Protein AF-W2MGQ7-F1 (afdb_monomer_lite)

Sequence (127 aa):
MKGQYVQHALVENESHACMKDAIGAFKENNPTWDAIRAIMTDKNFRESSLLKRTFPLALPLEEVFTEYNRGLRYLYYILDGFDEKEELPDPKHPLLVYFIRNWHSCKEMWAVYERGHLPHLGNPTNN

Foldseek 3Di:
DAADDQDDDDFPDLDPVSVVVVLVVSCVRPVVLLVAAADDDDPPRDCVVVVCVSRVNHDYVVVVVVVVVVVLQVVCCVQVVDDDDDPDDDDDGPVNNCCCVPPVVCVVVVVVVVVVSHDDPPDPDDD

Structure (mmCIF, N/CA/C/O backbone):
data_AF-W2MGQ7-F1
#
_entry.id   AF-W2MGQ7-F1
#
loop_
_atom_site.group_PDB
_atom_site.id
_atom_site.type_symbol
_atom_site.label_atom_id
_atom_site.label_alt_id
_atom_site.label_comp_id
_atom_site.label_asym_id
_atom_site.label_entity_id
_atom_site.label_seq_id
_atom_site.pdbx_PDB_ins_code
_atom_site.Cartn_x
_atom_site.Cartn_y
_atom_site.Cartn_z
_atom_site.occupancy
_atom_site.B_iso_or_equiv
_atom_site.auth_seq_id
_atom_site.auth_comp_id
_atom_site.auth_asym_id
_atom_site.auth_atom_id
_atom_site.pdbx_PDB_model_num
ATOM 1 N N . MET A 1 1 ? -15.704 -9.996 -6.420 1.00 36.19 1 MET A N 1
ATOM 2 C CA . MET A 1 1 ? -16.252 -9.826 -5.055 1.00 36.19 1 MET A CA 1
ATOM 3 C C . MET A 1 1 ? -16.923 -8.463 -4.994 1.00 36.19 1 MET A C 1
ATOM 5 O O . MET A 1 1 ? -16.383 -7.542 -5.586 1.00 36.19 1 MET A O 1
ATOM 9 N N . LYS A 1 2 ? -18.100 -8.326 -4.371 1.00 41.16 2 LYS A N 1
ATOM 10 C CA . LYS A 1 2 ? -18.693 -7.002 -4.112 1.00 41.16 2 LYS A CA 1
ATOM 11 C C . LYS A 1 2 ? -18.057 -6.444 -2.836 1.00 41.16 2 LYS A C 1
ATOM 13 O O . LYS A 1 2 ? -18.059 -7.151 -1.833 1.00 41.16 2 LYS A O 1
ATOM 18 N N . GLY A 1 3 ? -17.507 -5.231 -2.880 1.00 50.69 3 GLY A N 1
ATOM 19 C CA . GLY A 1 3 ? -17.019 -4.542 -1.683 1.00 50.69 3 GLY A CA 1
ATOM 20 C C . GLY A 1 3 ? -18.162 -4.317 -0.690 1.00 50.69 3 GLY A C 1
ATOM 21 O O . GLY A 1 3 ? -19.262 -3.933 -1.089 1.00 50.69 3 GLY A O 1
ATOM 22 N N . GLN A 1 4 ? -17.923 -4.594 0.591 1.00 52.50 4 GLN A N 1
ATOM 23 C CA . GLN A 1 4 ? -18.889 -4.365 1.663 1.00 52.50 4 GLN A CA 1
ATOM 24 C C . GLN A 1 4 ? -18.520 -3.076 2.397 1.00 52.50 4 GLN A C 1
ATOM 26 O O . GLN A 1 4 ? -17.366 -2.881 2.772 1.00 52.50 4 GLN A O 1
ATOM 31 N N . TYR A 1 5 ? -19.498 -2.189 2.577 1.00 58.69 5 TYR A N 1
ATOM 32 C CA . TYR A 1 5 ? -19.325 -0.983 3.380 1.00 58.69 5 TYR A CA 1
ATOM 33 C C . TYR A 1 5 ? -19.413 -1.368 4.858 1.00 58.69 5 TYR A C 1
ATOM 35 O O . TYR A 1 5 ? -20.431 -1.915 5.279 1.00 58.69 5 TYR A O 1
ATOM 43 N N . VAL A 1 6 ? -18.346 -1.127 5.622 1.00 61.53 6 VAL A N 1
ATOM 44 C CA . VAL A 1 6 ? -18.205 -1.672 6.980 1.00 61.53 6 VAL A CA 1
ATOM 45 C C . VAL A 1 6 ? -18.640 -0.662 8.045 1.00 61.53 6 VAL A C 1
ATOM 47 O O . VAL A 1 6 ? -19.455 -1.001 8.896 1.00 61.53 6 VAL A O 1
ATOM 50 N N . GLN A 1 7 ? -18.176 0.594 7.989 1.00 67.44 7 GLN A N 1
ATOM 51 C CA . GLN A 1 7 ? -18.525 1.599 9.002 1.00 67.44 7 GLN A CA 1
ATOM 52 C C . GLN A 1 7 ? -18.155 3.023 8.564 1.00 67.44 7 GLN A C 1
ATOM 54 O O . GLN A 1 7 ? -17.131 3.221 7.917 1.00 67.44 7 GLN A O 1
ATOM 59 N N . HIS A 1 8 ? -18.960 4.010 8.968 1.00 69.19 8 HIS A N 1
ATOM 60 C CA . HIS A 1 8 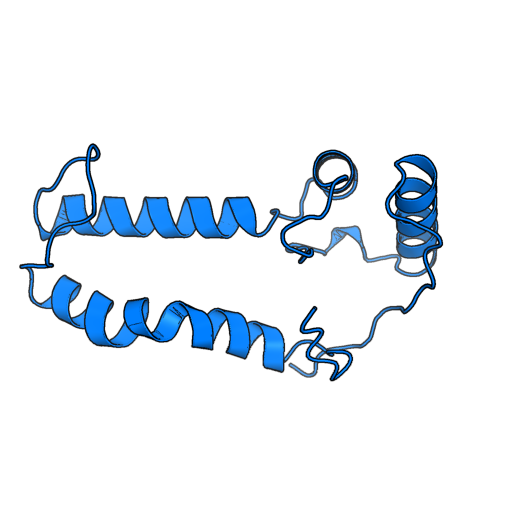? -18.588 5.428 8.969 1.00 69.19 8 HIS A CA 1
ATOM 61 C C . HIS A 1 8 ? -18.533 5.926 10.414 1.00 69.19 8 HIS A C 1
ATOM 63 O O . HIS A 1 8 ? -19.397 5.568 11.216 1.00 69.19 8 HIS A O 1
ATOM 69 N N . ALA A 1 9 ? -17.567 6.783 10.729 1.00 69.50 9 ALA A N 1
ATOM 70 C CA . ALA A 1 9 ? -17.513 7.495 11.998 1.00 69.50 9 ALA A CA 1
ATOM 71 C C . ALA A 1 9 ? -17.083 8.943 11.755 1.00 69.50 9 ALA A C 1
ATOM 73 O O . ALA A 1 9 ? -16.187 9.202 10.951 1.00 69.50 9 ALA A O 1
ATOM 74 N N . LEU A 1 10 ? -17.728 9.879 12.450 1.00 75.94 10 LEU A N 1
ATOM 75 C CA . LEU A 1 10 ? -17.221 11.240 12.565 1.00 75.94 10 LEU A CA 1
ATOM 76 C C . LEU A 1 10 ? -16.125 11.229 13.627 1.00 75.94 10 LEU A C 1
ATOM 78 O O . LEU A 1 10 ? -16.359 10.793 14.753 1.00 75.94 10 LEU A O 1
ATOM 82 N N . VAL A 1 11 ? -14.936 11.686 13.252 1.00 79.75 11 VAL A N 1
ATOM 83 C CA . VAL A 1 11 ? -13.783 11.811 14.144 1.00 79.75 11 VAL A CA 1
ATOM 84 C C . VAL A 1 11 ? -13.507 13.299 14.305 1.00 79.75 11 VAL A C 1
ATOM 86 O O . VAL A 1 11 ? -13.433 14.022 13.315 1.00 79.75 11 VAL A O 1
ATOM 89 N N . GLU A 1 12 ? -13.410 13.768 15.547 1.00 78.88 12 GLU A N 1
ATOM 90 C CA . GLU A 1 12 ? -13.259 15.195 15.851 1.00 78.88 12 GLU A CA 1
ATOM 91 C C . GLU A 1 12 ? -11.926 15.753 15.331 1.00 78.88 12 GLU A C 1
ATOM 93 O O . GLU A 1 12 ? -11.870 16.861 14.802 1.00 78.88 12 GLU A O 1
ATOM 98 N N . ASN A 1 13 ? -10.844 14.987 15.484 1.00 82.50 13 ASN A N 1
ATOM 99 C CA . ASN A 1 13 ? -9.506 15.327 15.008 1.00 82.50 13 ASN A CA 1
ATOM 100 C C . ASN A 1 13 ? -8.598 14.084 14.986 1.00 82.50 13 ASN A C 1
ATOM 102 O O . ASN A 1 13 ? -8.942 13.032 15.514 1.00 82.50 13 ASN A O 1
ATOM 106 N N . GLU A 1 14 ? -7.395 14.216 14.429 1.00 80.94 14 GLU A N 1
ATOM 107 C CA . GLU A 1 14 ? -6.398 13.135 14.390 1.00 80.94 14 GLU A CA 1
ATOM 108 C C . GLU A 1 14 ? -5.539 13.034 15.667 1.00 80.94 14 GLU A C 1
ATOM 110 O O . GLU A 1 14 ? -4.429 12.505 15.626 1.00 80.94 14 GLU A O 1
ATOM 115 N N . SER A 1 15 ? -5.985 13.571 16.810 1.00 87.88 15 SER A N 1
ATOM 116 C CA . SER A 1 15 ? -5.221 13.407 18.052 1.00 87.88 15 SER A CA 1
ATOM 117 C C . SER A 1 15 ? -5.132 11.934 18.452 1.00 87.88 15 SER A C 1
ATOM 119 O O . SER A 1 15 ? -6.041 11.142 18.193 1.00 87.88 15 SER A O 1
ATOM 121 N N . HIS A 1 16 ? -4.060 11.578 19.161 1.00 88.31 16 HIS A N 1
ATOM 122 C CA . HIS A 1 16 ? -3.838 10.216 19.643 1.00 88.31 16 HIS A CA 1
ATOM 123 C C . HIS A 1 16 ? -5.042 9.626 20.390 1.00 88.31 16 HIS A C 1
ATOM 125 O O . HIS A 1 16 ? -5.401 8.469 20.177 1.00 88.31 16 HIS A O 1
ATOM 131 N N . ALA A 1 17 ? -5.668 10.417 21.269 1.00 88.75 17 ALA A N 1
ATOM 132 C CA . ALA A 1 17 ? -6.835 9.989 22.034 1.00 88.75 17 ALA A CA 1
ATOM 133 C C . ALA A 1 17 ? -8.031 9.721 21.111 1.00 88.75 17 ALA A C 1
ATOM 135 O O . ALA A 1 17 ? -8.593 8.630 21.144 1.00 88.75 17 ALA A O 1
ATOM 136 N N . CYS A 1 18 ? -8.336 10.664 20.214 1.00 87.25 18 CYS A N 1
ATOM 137 C CA . CYS A 1 18 ? -9.463 10.547 19.294 1.00 87.25 18 CYS A CA 1
ATOM 138 C C . CYS A 1 18 ? -9.304 9.349 18.342 1.00 87.25 18 CYS A C 1
ATOM 140 O O . CYS A 1 18 ? -10.233 8.563 18.166 1.00 87.25 18 CYS A O 1
ATOM 142 N N . MET A 1 19 ? -8.100 9.128 17.800 1.00 89.12 19 MET A N 1
ATOM 143 C CA . MET A 1 19 ? -7.832 7.973 16.939 1.00 89.12 19 MET A CA 1
ATOM 144 C C . MET A 1 19 ? -7.895 6.644 17.694 1.00 89.12 19 MET A C 1
ATOM 146 O O . MET A 1 19 ? -8.345 5.641 17.139 1.00 89.12 19 MET A O 1
ATOM 150 N N . LYS A 1 20 ? -7.469 6.610 18.960 1.00 91.00 20 LYS A N 1
ATOM 151 C CA . LYS A 1 20 ? -7.568 5.409 19.795 1.00 91.00 20 LYS A CA 1
ATOM 152 C C . LYS A 1 20 ? -9.027 5.042 20.062 1.00 91.00 20 LYS A C 1
ATOM 154 O O . LYS A 1 20 ? -9.373 3.868 19.934 1.00 91.00 20 LYS A O 1
ATOM 159 N N . ASP A 1 21 ? -9.861 6.031 20.365 1.00 90.81 21 ASP A N 1
ATOM 160 C CA . ASP A 1 21 ? -11.293 5.836 20.593 1.00 90.81 21 ASP A CA 1
ATOM 161 C C . ASP A 1 21 ? -12.000 5.407 19.301 1.00 90.81 21 ASP A C 1
ATOM 163 O O . ASP A 1 21 ? -12.768 4.444 19.306 1.00 90.81 21 ASP A O 1
ATOM 167 N N . ALA A 1 22 ? -11.659 6.028 18.166 1.00 88.75 22 ALA A N 1
ATOM 168 C CA . ALA A 1 22 ? -12.180 5.648 16.853 1.00 88.75 22 ALA A CA 1
ATOM 169 C C . ALA A 1 22 ? -11.836 4.192 16.486 1.00 88.75 22 ALA A C 1
ATOM 171 O O . ALA A 1 22 ? -12.700 3.443 16.027 1.00 88.75 22 ALA A O 1
ATOM 172 N N . ILE A 1 23 ? -10.593 3.756 16.727 1.00 88.88 23 ILE A N 1
ATOM 173 C CA . ILE A 1 23 ? -10.173 2.363 16.501 1.00 88.88 23 ILE A CA 1
ATOM 174 C C . ILE A 1 23 ? -10.890 1.409 17.465 1.00 88.88 23 ILE A C 1
ATOM 176 O O . ILE A 1 23 ? -11.271 0.312 17.056 1.00 88.88 23 ILE A O 1
ATOM 180 N N . GLY A 1 24 ? -11.086 1.807 18.726 1.00 90.06 24 GLY A N 1
ATOM 181 C CA . GLY A 1 24 ? -11.850 1.033 19.707 1.00 90.06 24 GLY A CA 1
ATOM 182 C C . GLY A 1 24 ? -13.275 0.775 19.225 1.00 90.06 24 GLY A C 1
ATOM 183 O O . GLY A 1 24 ? -13.667 -0.379 19.051 1.00 90.06 24 GLY A O 1
ATOM 184 N N . ALA A 1 25 ? -13.988 1.846 18.876 1.00 88.25 25 ALA A N 1
ATOM 185 C CA . ALA A 1 25 ? -15.337 1.769 18.332 1.00 88.25 25 ALA A CA 1
ATOM 186 C C . ALA A 1 25 ? -15.397 0.934 17.042 1.00 88.25 25 ALA A C 1
ATOM 188 O O . ALA A 1 25 ? -16.329 0.153 16.849 1.00 88.25 25 ALA A O 1
ATOM 189 N N . PHE A 1 26 ? -14.401 1.047 16.156 1.00 87.81 26 PHE A N 1
ATOM 190 C CA . PHE A 1 26 ? -14.332 0.217 14.953 1.00 87.81 26 PHE A CA 1
ATOM 191 C C . PHE A 1 26 ? -14.250 -1.277 15.287 1.00 87.81 26 PHE A C 1
ATOM 193 O O . PHE A 1 26 ? -14.982 -2.082 14.714 1.00 87.81 26 PHE A O 1
ATOM 200 N N . LYS A 1 27 ? -13.381 -1.669 16.222 1.00 89.38 27 LYS A N 1
ATOM 201 C CA . LYS A 1 27 ? -13.198 -3.079 16.590 1.00 89.38 27 LYS A CA 1
ATOM 202 C C . LYS A 1 27 ? -14.410 -3.668 17.300 1.00 89.38 27 LYS A C 1
ATOM 204 O O . LYS A 1 27 ? -14.741 -4.824 17.056 1.00 89.38 27 LYS A O 1
ATOM 209 N N . GLU A 1 28 ? -15.072 -2.878 18.141 1.00 89.31 28 GLU A N 1
ATOM 210 C CA . GLU A 1 28 ? -16.306 -3.282 18.824 1.00 89.31 28 GLU A CA 1
ATOM 211 C C . GLU A 1 28 ? -17.431 -3.600 17.833 1.00 89.31 28 GLU A C 1
ATOM 213 O O . GLU A 1 28 ? -18.176 -4.557 18.028 1.00 89.31 28 GLU A O 1
ATOM 218 N N . ASN A 1 29 ? -17.522 -2.836 16.741 1.00 84.75 29 ASN A N 1
ATOM 219 C CA . ASN A 1 29 ? -18.569 -3.008 15.735 1.00 84.75 29 ASN A CA 1
ATOM 220 C C . ASN A 1 29 ? -18.209 -4.014 14.631 1.00 84.75 29 ASN A C 1
ATOM 222 O O . ASN A 1 29 ? -19.095 -4.452 13.900 1.00 84.75 29 ASN A O 1
ATOM 226 N N . ASN A 1 30 ? -16.938 -4.413 14.514 1.00 82.38 30 ASN A N 1
ATOM 227 C CA . ASN A 1 30 ? -16.459 -5.297 13.449 1.00 82.38 30 ASN A CA 1
ATOM 228 C C . ASN A 1 30 ? -15.663 -6.473 14.018 1.00 82.38 30 ASN A C 1
ATOM 230 O O . ASN A 1 30 ? -14.436 -6.435 13.989 1.00 82.38 30 ASN A O 1
ATOM 234 N N . PRO A 1 31 ? -16.322 -7.549 14.489 1.00 86.81 31 PRO A N 1
ATOM 235 C CA . PRO A 1 31 ? -15.654 -8.669 15.160 1.00 86.81 31 PRO A CA 1
ATOM 236 C C . PRO A 1 31 ? -14.553 -9.356 14.340 1.00 86.81 31 PRO A C 1
ATOM 238 O O . PRO A 1 31 ? -13.659 -9.959 14.919 1.00 86.81 31 PRO A O 1
ATOM 241 N N . THR A 1 32 ? -14.599 -9.247 13.009 1.00 85.56 32 THR A N 1
ATOM 242 C CA . THR A 1 32 ? -13.603 -9.801 12.075 1.00 85.56 32 THR A CA 1
ATOM 243 C C . THR A 1 32 ? -12.509 -8.793 11.696 1.00 85.56 32 THR A C 1
ATOM 245 O O . THR A 1 32 ? -11.911 -8.896 10.622 1.00 85.56 32 THR A O 1
ATOM 248 N N . TRP A 1 33 ? -12.280 -7.759 12.513 1.00 85.38 33 TRP A N 1
ATOM 249 C CA . TRP A 1 33 ? -11.257 -6.734 12.266 1.00 85.38 33 TRP A CA 1
ATOM 250 C C . TRP A 1 33 ? -9.839 -7.320 12.173 1.00 85.38 33 TRP A C 1
ATOM 252 O O . TRP A 1 33 ? -8.957 -6.727 11.557 1.00 85.38 33 TRP A O 1
ATOM 262 N N . ASP A 1 34 ? -9.607 -8.484 12.773 1.00 85.25 34 ASP A N 1
ATOM 263 C CA . ASP A 1 34 ? -8.350 -9.231 12.752 1.00 85.25 34 ASP A CA 1
ATOM 264 C C . ASP A 1 34 ? -8.024 -9.835 11.374 1.00 85.25 34 ASP A C 1
ATOM 266 O O . ASP A 1 34 ? -6.861 -10.111 11.074 1.00 85.25 34 ASP A O 1
ATOM 270 N N . ALA A 1 35 ? -9.024 -9.977 10.499 1.00 81.31 35 ALA A N 1
ATOM 271 C CA . ALA A 1 35 ? -8.839 -10.394 9.112 1.00 81.31 35 ALA A CA 1
ATOM 272 C C . ALA A 1 35 ? -8.321 -9.266 8.196 1.00 81.31 35 ALA A C 1
ATOM 274 O O . ALA A 1 35 ? -7.969 -9.532 7.043 1.00 81.31 35 ALA A O 1
ATOM 275 N N . ILE A 1 36 ? -8.263 -8.018 8.675 1.00 78.44 36 ILE A N 1
ATOM 276 C CA . ILE A 1 36 ? -7.790 -6.868 7.895 1.00 78.44 36 ILE A CA 1
ATOM 277 C C . ILE A 1 36 ? -6.298 -7.028 7.590 1.00 78.44 36 ILE A C 1
ATOM 279 O O . ILE A 1 36 ? -5.477 -7.219 8.485 1.00 78.44 36 ILE A O 1
ATOM 283 N N . ARG A 1 37 ? -5.947 -6.921 6.303 1.00 73.12 37 ARG A N 1
ATOM 284 C CA . ARG A 1 37 ? -4.563 -7.054 5.809 1.00 73.12 37 ARG A CA 1
ATOM 285 C C . ARG A 1 37 ? -3.958 -5.765 5.271 1.00 73.12 37 ARG A C 1
ATOM 287 O O . ARG A 1 37 ? -2.743 -5.692 5.130 1.00 73.12 37 ARG A O 1
ATOM 294 N N . ALA A 1 38 ? -4.779 -4.756 5.004 1.00 69.69 38 ALA A N 1
ATOM 295 C CA . ALA A 1 38 ? -4.335 -3.471 4.487 1.00 69.69 38 ALA A CA 1
ATOM 296 C C . ALA A 1 38 ? -5.172 -2.346 5.096 1.00 69.69 38 ALA A C 1
ATOM 298 O O . ALA A 1 38 ? -6.386 -2.486 5.249 1.00 69.69 38 ALA A O 1
ATOM 299 N N . ILE A 1 39 ? -4.516 -1.233 5.423 1.00 71.56 39 ILE A N 1
ATOM 300 C CA . ILE A 1 39 ? -5.156 -0.005 5.903 1.00 71.56 39 ILE A CA 1
ATOM 301 C C . ILE A 1 39 ? -4.658 1.147 5.036 1.00 71.56 39 ILE A C 1
ATOM 303 O O . ILE A 1 39 ? -3.452 1.310 4.846 1.00 71.56 39 ILE A O 1
ATOM 307 N N . MET A 1 40 ? -5.594 1.930 4.500 1.00 71.44 40 MET A N 1
ATOM 308 C CA . MET A 1 40 ? -5.293 3.115 3.699 1.00 71.44 40 MET A CA 1
ATOM 309 C C . MET A 1 40 ? -5.510 4.364 4.543 1.00 71.44 40 MET A C 1
ATOM 311 O O . MET A 1 40 ? -6.551 4.500 5.183 1.00 71.44 40 MET A O 1
ATOM 315 N N . THR A 1 41 ? -4.546 5.275 4.518 1.00 73.69 41 THR A N 1
ATOM 316 C CA . THR A 1 41 ? -4.618 6.565 5.207 1.00 73.69 41 THR A CA 1
ATOM 317 C C . THR A 1 41 ? -4.313 7.693 4.234 1.00 73.69 41 THR A C 1
ATOM 319 O O . THR A 1 41 ? -3.755 7.458 3.159 1.00 73.69 41 THR A O 1
ATOM 322 N N . ASP A 1 42 ? -4.661 8.922 4.615 1.00 72.00 42 ASP A N 1
ATOM 323 C CA . ASP A 1 42 ? -4.153 10.103 3.921 1.00 72.00 42 ASP A CA 1
ATOM 324 C C . ASP A 1 42 ? -2.623 10.210 4.066 1.00 72.00 42 ASP A C 1
ATOM 326 O O . ASP A 1 42 ? -2.032 9.671 5.009 1.00 72.00 42 ASP A O 1
ATOM 330 N N . LYS A 1 43 ? -1.987 10.924 3.130 1.00 67.00 43 LYS A N 1
ATOM 331 C CA . LYS A 1 43 ? -0.539 11.166 3.107 1.00 67.00 43 LYS A CA 1
ATOM 332 C C . LYS A 1 43 ? -0.024 11.812 4.396 1.00 67.00 43 LYS A C 1
ATOM 334 O O . LYS A 1 43 ? 1.107 11.549 4.790 1.00 67.00 43 LYS A O 1
ATOM 339 N N . ASN A 1 44 ? -0.825 12.663 5.035 1.00 71.88 44 ASN A N 1
ATOM 340 C CA . ASN A 1 44 ? -0.403 13.436 6.202 1.00 71.88 44 ASN A CA 1
ATOM 341 C C . ASN A 1 44 ? -0.910 12.856 7.532 1.00 71.88 44 ASN A C 1
ATOM 343 O O . ASN A 1 44 ? -0.834 13.538 8.557 1.00 71.88 44 ASN A O 1
ATOM 347 N N . PHE A 1 45 ? -1.404 11.613 7.527 1.00 75.94 45 PHE A N 1
ATOM 348 C CA . PHE A 1 45 ? -1.970 10.971 8.708 1.00 75.94 45 PHE A CA 1
ATOM 349 C C . PHE A 1 45 ? -0.919 10.751 9.805 1.00 75.94 45 PHE A C 1
ATOM 351 O O . PHE A 1 45 ? 0.067 10.030 9.628 1.00 75.94 45 PHE A O 1
ATOM 358 N N . ARG A 1 46 ? -1.139 11.361 10.973 1.00 78.00 46 ARG A N 1
ATOM 359 C CA . ARG A 1 46 ? -0.106 11.470 12.021 1.00 78.00 46 ARG A CA 1
ATOM 360 C C . ARG A 1 46 ? -0.001 10.259 12.949 1.00 78.00 46 ARG A C 1
ATOM 362 O O . ARG A 1 46 ? 1.037 10.049 13.568 1.00 78.00 46 ARG A O 1
ATOM 369 N N . GLU A 1 47 ? -1.043 9.437 13.027 1.00 82.56 47 GLU A N 1
ATOM 370 C CA . GLU A 1 47 ? -1.152 8.328 13.989 1.00 82.56 47 GLU A CA 1
ATOM 371 C C . GLU A 1 47 ? -0.844 6.956 13.358 1.00 82.56 47 GLU A C 1
ATOM 373 O O . GLU A 1 47 ? -1.383 5.917 13.749 1.00 82.56 47 GLU A O 1
ATOM 378 N N . SER A 1 48 ? 0.052 6.911 12.368 1.00 77.81 48 SER A N 1
ATOM 379 C CA . SER A 1 48 ? 0.441 5.662 11.693 1.00 77.81 48 SER A CA 1
ATOM 380 C C . SER A 1 48 ? 1.024 4.623 12.664 1.00 77.81 48 SER A C 1
ATOM 382 O O . SER A 1 48 ? 0.746 3.428 12.551 1.00 77.81 48 SER A O 1
ATOM 384 N N . SER A 1 49 ? 1.773 5.070 13.677 1.00 79.38 49 SER A N 1
ATOM 385 C CA . SER A 1 49 ? 2.323 4.204 14.730 1.00 79.38 49 SER A CA 1
ATOM 386 C C . SER A 1 49 ? 1.232 3.508 15.557 1.00 79.38 49 SER A C 1
ATOM 388 O O . SER A 1 49 ? 1.369 2.334 15.915 1.00 79.38 49 SER A O 1
ATOM 390 N N . LEU A 1 50 ? 0.115 4.197 15.811 1.00 84.00 50 LEU A N 1
ATOM 391 C CA . LEU A 1 50 ? -1.047 3.642 16.494 1.00 84.00 50 LEU A CA 1
ATOM 392 C C . LEU A 1 50 ? -1.718 2.560 15.639 1.00 84.00 50 LEU A C 1
ATOM 394 O O . LEU A 1 50 ? -2.072 1.511 16.180 1.00 84.00 50 LEU A O 1
ATOM 398 N N . LEU A 1 51 ? -1.835 2.762 14.321 1.00 82.62 51 LEU A N 1
ATOM 399 C CA . LEU A 1 51 ? -2.373 1.751 13.401 1.00 82.62 51 LEU A CA 1
ATOM 400 C C . LEU A 1 51 ? -1.509 0.490 13.367 1.00 82.62 51 LEU A C 1
ATOM 402 O O . LEU A 1 51 ? -2.042 -0.600 13.545 1.00 82.62 51 LEU A O 1
ATOM 406 N N . LYS A 1 52 ? -0.180 0.623 13.254 1.00 78.56 52 LYS A N 1
ATOM 407 C CA . LYS A 1 52 ? 0.742 -0.531 13.292 1.00 78.56 52 LYS A CA 1
ATOM 408 C C . LYS A 1 52 ? 0.594 -1.341 14.580 1.00 78.56 52 LYS A C 1
ATOM 410 O O . LYS A 1 52 ? 0.571 -2.567 14.557 1.00 78.56 52 LYS A O 1
ATOM 415 N N . ARG A 1 53 ? 0.455 -0.653 15.718 1.00 84.06 53 ARG A N 1
ATOM 416 C CA . ARG A 1 53 ? 0.265 -1.300 17.024 1.00 84.06 53 ARG A CA 1
ATOM 417 C C . ARG A 1 53 ? -1.093 -1.990 17.145 1.00 84.06 53 ARG A C 1
ATOM 419 O O . ARG A 1 53 ? -1.198 -3.027 17.790 1.00 84.06 53 ARG A O 1
ATOM 426 N N . THR A 1 54 ? -2.144 -1.389 16.594 1.00 86.88 54 THR A N 1
ATOM 427 C CA . THR A 1 54 ? -3.523 -1.870 16.767 1.00 86.88 54 THR A CA 1
ATOM 428 C C . THR A 1 54 ? -3.932 -2.903 15.721 1.00 86.88 54 THR A C 1
ATOM 430 O O . THR A 1 54 ? -4.761 -3.757 16.033 1.00 86.88 54 THR A O 1
ATOM 433 N N . PHE A 1 55 ? -3.324 -2.890 14.538 1.00 83.56 55 PHE A N 1
ATOM 434 C CA . PHE A 1 55 ? -3.542 -3.847 13.456 1.00 83.56 55 PHE A CA 1
ATOM 435 C C . PHE A 1 55 ? -2.209 -4.468 13.018 1.00 83.56 55 PHE A C 1
ATOM 437 O O . PHE A 1 55 ? -1.755 -4.240 11.902 1.00 83.56 55 PHE A O 1
ATOM 444 N N . PRO A 1 56 ? -1.569 -5.282 13.875 1.00 79.50 56 PRO A N 1
ATOM 445 C CA . PRO A 1 56 ? -0.230 -5.816 13.607 1.00 79.50 56 PRO A CA 1
ATOM 446 C C . PRO A 1 56 ? -0.171 -6.754 12.391 1.00 79.50 56 PRO A C 1
ATOM 448 O O . PRO A 1 56 ? 0.903 -7.025 11.868 1.00 79.50 56 PRO A O 1
ATOM 451 N N . LEU A 1 57 ? -1.322 -7.272 11.954 1.00 76.75 57 LEU A N 1
ATOM 452 C CA . LEU A 1 57 ? -1.458 -8.139 10.783 1.00 76.75 57 LEU A CA 1
ATOM 453 C C . LEU A 1 57 ? -1.789 -7.380 9.492 1.00 76.75 57 LEU A C 1
ATOM 455 O O . LEU A 1 57 ? -1.803 -7.998 8.423 1.00 76.75 57 LEU A O 1
ATOM 459 N N . ALA A 1 58 ? -2.081 -6.081 9.596 1.00 70.56 58 ALA A N 1
ATOM 460 C CA . ALA A 1 58 ? -2.345 -5.221 8.461 1.00 70.56 58 ALA A CA 1
ATOM 461 C C . ALA A 1 58 ? -1.062 -4.478 8.095 1.00 70.56 58 ALA A C 1
ATOM 463 O O . ALA A 1 58 ? -0.528 -3.715 8.899 1.00 70.56 58 ALA A O 1
ATOM 464 N N . LEU A 1 59 ? -0.573 -4.690 6.875 1.00 60.50 59 LEU A N 1
ATOM 465 C CA . LEU A 1 59 ? 0.565 -3.934 6.373 1.00 60.50 59 LEU A CA 1
ATOM 466 C C . LEU A 1 59 ? 0.099 -2.496 6.076 1.00 60.50 59 LEU A C 1
ATOM 468 O O . LEU A 1 59 ? -0.874 -2.308 5.333 1.00 60.50 59 LEU A O 1
ATOM 472 N N . PRO A 1 60 ? 0.759 -1.465 6.630 1.00 56.72 60 PRO A N 1
ATOM 473 C CA . PRO A 1 60 ? 0.590 -0.090 6.174 1.00 56.72 60 PRO A CA 1
ATOM 474 C C . PRO A 1 60 ? 0.941 -0.013 4.685 1.00 56.72 60 PRO A C 1
ATOM 476 O O . PRO A 1 60 ? 1.955 -0.568 4.265 1.00 56.72 60 PRO A O 1
ATOM 479 N N . LEU A 1 61 ? 0.151 0.689 3.867 1.00 51.22 61 LEU A N 1
ATOM 480 C CA . LEU A 1 61 ? 0.429 0.782 2.426 1.00 51.22 61 LEU A CA 1
ATOM 481 C C . LEU A 1 61 ? 1.816 1.368 2.099 1.00 51.22 61 LEU A C 1
ATOM 483 O O . LEU A 1 61 ? 2.372 1.029 1.060 1.00 51.22 61 LEU A O 1
ATOM 487 N N . GLU A 1 62 ? 2.419 2.174 2.977 1.00 52.59 62 GLU A N 1
ATOM 488 C CA . GLU A 1 62 ? 3.819 2.612 2.833 1.00 52.59 62 GLU A CA 1
ATOM 489 C C . GLU A 1 62 ? 4.807 1.435 2.795 1.00 52.59 62 GLU A C 1
ATOM 491 O O . GLU A 1 62 ? 5.754 1.441 2.007 1.00 52.59 62 GLU A O 1
ATOM 496 N N . GLU A 1 63 ? 4.569 0.388 3.588 1.00 51.91 63 GLU A N 1
ATOM 497 C CA . GLU A 1 63 ? 5.359 -0.846 3.554 1.00 51.91 63 GLU A CA 1
ATOM 498 C C . GLU A 1 63 ? 5.059 -1.656 2.287 1.00 51.91 63 GLU A C 1
ATOM 500 O O . GLU A 1 63 ? 5.977 -2.207 1.692 1.00 51.91 63 GLU A O 1
ATOM 505 N N . VAL A 1 64 ? 3.818 -1.644 1.785 1.00 58.47 64 VAL A N 1
ATOM 506 C CA . VAL A 1 64 ? 3.469 -2.269 0.492 1.00 58.47 64 VAL A CA 1
ATOM 507 C C . VAL A 1 64 ? 4.186 -1.579 -0.673 1.00 58.47 64 VAL A C 1
ATOM 509 O O . VAL A 1 64 ? 4.738 -2.249 -1.544 1.00 58.47 64 VAL A O 1
ATOM 512 N N . PHE A 1 65 ? 4.239 -0.245 -0.680 1.00 62.84 65 PHE A N 1
ATOM 513 C CA . PHE A 1 65 ? 5.033 0.514 -1.650 1.00 62.84 65 PHE A CA 1
ATOM 514 C C . PHE A 1 65 ? 6.535 0.254 -1.486 1.00 62.84 65 PHE A C 1
ATOM 516 O O . PHE A 1 65 ? 7.253 0.197 -2.483 1.00 62.84 65 PHE A O 1
ATOM 523 N N . THR A 1 66 ? 7.011 0.050 -0.258 1.00 66.81 66 THR A N 1
ATOM 524 C CA . THR A 1 66 ? 8.413 -0.285 0.026 1.00 66.81 66 THR A CA 1
ATOM 525 C C . THR A 1 66 ? 8.770 -1.670 -0.513 1.00 66.81 66 THR A C 1
ATOM 527 O O . THR A 1 66 ? 9.762 -1.803 -1.226 1.00 66.81 66 THR A O 1
ATOM 530 N N . GLU A 1 67 ? 7.931 -2.679 -0.280 1.00 69.06 67 GLU A N 1
ATOM 531 C CA . GLU A 1 67 ? 8.112 -4.032 -0.814 1.00 69.06 67 GLU A CA 1
ATOM 532 C C . GLU A 1 67 ? 7.964 -4.077 -2.341 1.00 69.06 67 GLU A C 1
ATOM 534 O O . GLU A 1 67 ? 8.756 -4.734 -3.017 1.00 69.06 67 GLU A O 1
ATOM 539 N N . TYR A 1 68 ? 7.033 -3.312 -2.921 1.00 78.31 68 TYR A N 1
ATOM 540 C CA . TYR A 1 68 ? 6.945 -3.147 -4.374 1.00 78.31 68 TYR A CA 1
ATOM 541 C C . TYR A 1 68 ? 8.232 -2.550 -4.958 1.00 78.31 68 TYR A C 1
ATOM 543 O O . TYR A 1 68 ? 8.782 -3.082 -5.923 1.00 78.31 68 TYR A O 1
ATOM 551 N N . ASN A 1 69 ? 8.738 -1.465 -4.366 1.00 81.12 69 ASN A N 1
ATOM 552 C CA . ASN A 1 69 ? 9.971 -0.820 -4.815 1.00 81.12 69 ASN A CA 1
ATOM 553 C C . ASN A 1 69 ? 11.185 -1.743 -4.652 1.00 81.12 69 ASN A C 1
ATOM 555 O O . ASN A 1 69 ? 12.064 -1.760 -5.513 1.00 81.12 69 ASN A O 1
ATOM 559 N N . ARG A 1 70 ? 11.217 -2.549 -3.589 1.00 82.12 70 ARG A N 1
ATOM 560 C CA . ARG A 1 70 ? 12.250 -3.560 -3.357 1.00 82.12 70 ARG A CA 1
ATOM 561 C C . ARG A 1 70 ? 12.203 -4.673 -4.404 1.00 82.12 70 ARG A C 1
ATOM 563 O O . ARG A 1 70 ? 13.230 -5.009 -4.985 1.00 82.12 70 ARG A O 1
ATOM 570 N N . GLY A 1 71 ? 11.016 -5.200 -4.704 1.00 84.38 71 GLY A N 1
ATOM 571 C CA . GLY A 1 71 ? 10.821 -6.193 -5.763 1.00 84.38 71 GLY A CA 1
ATOM 572 C C . GLY A 1 71 ? 11.188 -5.654 -7.148 1.00 84.38 71 GLY A C 1
ATOM 573 O O . GLY A 1 71 ? 11.826 -6.351 -7.934 1.00 84.38 71 GLY A O 1
ATOM 574 N N . LEU A 1 72 ? 10.859 -4.389 -7.425 1.00 87.69 72 LEU A N 1
ATOM 575 C CA . LEU A 1 72 ? 11.254 -3.709 -8.657 1.00 87.69 72 LEU A CA 1
ATOM 576 C C . LEU A 1 72 ? 12.779 -3.609 -8.783 1.00 87.69 72 LEU A C 1
ATOM 578 O O . LEU A 1 72 ? 13.325 -3.961 -9.824 1.00 87.69 72 LEU A O 1
ATOM 582 N N . ARG A 1 73 ? 13.475 -3.186 -7.722 1.00 86.62 73 ARG A N 1
ATOM 583 C CA . ARG A 1 73 ? 14.947 -3.121 -7.696 1.00 86.62 73 ARG A CA 1
ATOM 584 C C . ARG A 1 73 ? 15.585 -4.493 -7.886 1.00 86.62 73 ARG A C 1
ATOM 586 O O . ARG A 1 73 ? 16.520 -4.628 -8.667 1.00 86.62 73 ARG A O 1
ATOM 593 N N . TYR A 1 74 ? 15.033 -5.525 -7.255 1.00 85.81 74 TYR A N 1
ATOM 594 C CA . TYR A 1 74 ? 15.499 -6.897 -7.441 1.00 85.81 74 TYR A CA 1
ATOM 595 C C . TYR A 1 74 ? 15.330 -7.387 -8.888 1.00 85.81 74 TYR A C 1
ATOM 597 O O . TYR A 1 74 ? 16.199 -8.076 -9.422 1.00 85.81 74 TYR A O 1
ATOM 605 N N . LEU A 1 75 ? 14.250 -6.984 -9.562 1.00 87.38 75 LEU A N 1
ATOM 606 C CA . LEU A 1 75 ? 14.037 -7.296 -10.974 1.00 87.38 75 LEU A CA 1
ATOM 607 C C . LEU A 1 75 ? 15.071 -6.604 -11.882 1.00 87.38 75 LEU A C 1
ATOM 609 O O . LEU A 1 75 ? 15.580 -7.236 -12.806 1.00 87.38 75 LEU A O 1
ATOM 613 N N . TYR A 1 76 ? 15.423 -5.347 -11.590 1.00 89.88 76 TYR A N 1
ATOM 614 C CA . TYR A 1 76 ? 16.526 -4.632 -12.251 1.00 89.88 76 TYR A CA 1
ATOM 615 C C . TYR A 1 76 ? 17.878 -5.320 -12.024 1.00 89.88 76 TYR A C 1
ATOM 617 O O . TYR A 1 76 ? 18.659 -5.466 -12.962 1.00 89.88 76 TYR A O 1
ATOM 625 N N . TYR A 1 77 ? 18.138 -5.799 -10.808 1.00 87.69 77 TYR A N 1
ATOM 626 C CA . TYR A 1 77 ? 19.352 -6.549 -10.499 1.00 87.69 77 TYR A CA 1
ATOM 627 C C . TYR A 1 77 ? 19.448 -7.848 -11.311 1.00 87.69 77 TYR A C 1
ATOM 629 O O . TYR A 1 77 ? 20.474 -8.109 -11.932 1.00 87.69 77 TYR A O 1
ATOM 637 N N . ILE A 1 78 ? 18.373 -8.643 -11.363 1.00 88.31 78 ILE A N 1
ATOM 638 C CA . ILE A 1 78 ? 18.375 -9.922 -12.090 1.00 88.31 78 ILE A CA 1
ATOM 639 C C . ILE A 1 78 ? 18.502 -9.718 -13.602 1.00 88.31 78 ILE A C 1
ATOM 641 O O . ILE A 1 78 ? 19.227 -10.463 -14.258 1.00 88.31 78 ILE A O 1
ATOM 645 N N . LEU A 1 79 ? 17.748 -8.771 -14.167 1.00 89.31 79 LEU A N 1
ATOM 646 C CA . LEU A 1 79 ? 17.597 -8.661 -15.620 1.00 89.31 79 LEU A CA 1
ATOM 647 C C . LEU A 1 79 ? 18.627 -7.737 -16.271 1.00 89.31 79 LEU A C 1
ATOM 649 O O . LEU A 1 79 ? 19.062 -8.021 -17.384 1.00 89.31 79 LEU A O 1
ATOM 653 N N . ASP A 1 80 ? 19.025 -6.672 -15.576 1.00 85.94 80 ASP A N 1
ATOM 654 C CA . ASP A 1 80 ? 19.932 -5.644 -16.095 1.00 85.94 80 ASP A CA 1
ATOM 655 C C . ASP A 1 80 ? 21.263 -5.568 -15.322 1.00 85.94 80 ASP A C 1
ATOM 657 O O . ASP A 1 80 ? 22.148 -4.804 -15.710 1.00 85.94 80 ASP A O 1
ATOM 661 N N . GLY A 1 81 ? 21.438 -6.360 -14.255 1.00 82.25 81 GLY A N 1
ATOM 662 C CA . GLY A 1 81 ? 22.678 -6.414 -13.472 1.00 82.25 81 GLY A CA 1
ATOM 663 C C . GLY A 1 81 ? 22.936 -5.174 -12.613 1.00 82.25 81 GLY A C 1
ATOM 664 O O . GLY A 1 81 ? 24.084 -4.919 -12.257 1.00 82.25 81 GLY A O 1
ATOM 665 N N . PHE A 1 82 ? 21.903 -4.378 -12.317 1.00 78.88 82 PHE A N 1
ATOM 666 C CA . PHE A 1 82 ? 22.048 -3.092 -11.629 1.00 78.88 82 PHE A CA 1
ATOM 667 C C . PHE A 1 82 ? 21.903 -3.225 -10.107 1.00 78.88 82 PHE A C 1
ATOM 669 O O . PHE A 1 82 ? 20.914 -3.781 -9.627 1.00 78.88 82 PHE A O 1
ATOM 676 N N . ASP A 1 83 ? 22.869 -2.698 -9.349 1.00 69.62 83 ASP A N 1
ATOM 677 C CA . ASP A 1 83 ? 22.851 -2.660 -7.886 1.00 69.62 83 ASP A CA 1
ATOM 678 C C . ASP A 1 83 ? 22.565 -1.249 -7.318 1.00 69.62 83 ASP A C 1
ATOM 680 O O .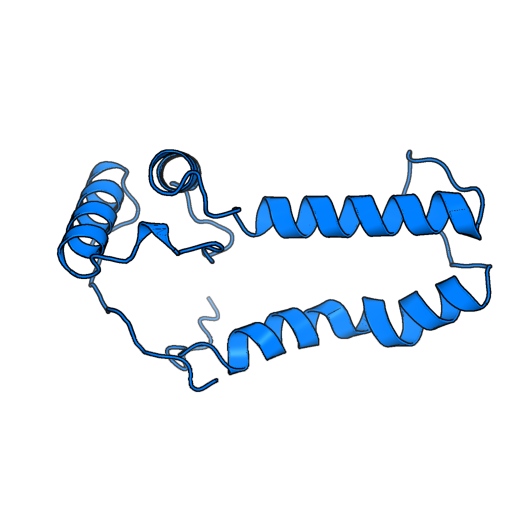 ASP A 1 83 ? 22.456 -0.243 -8.011 1.00 69.62 83 ASP A O 1
ATOM 684 N N . GLU A 1 84 ? 22.265 -1.203 -6.024 1.00 65.38 84 GLU A N 1
ATOM 685 C CA . GLU A 1 84 ? 21.076 -0.524 -5.494 1.00 65.38 84 GLU A CA 1
ATOM 686 C C . GLU A 1 84 ? 21.194 0.983 -5.156 1.00 65.38 84 GLU A C 1
ATOM 688 O O . GLU A 1 84 ? 20.438 1.464 -4.314 1.00 65.38 84 GLU A O 1
ATOM 693 N N . LYS A 1 85 ? 22.109 1.764 -5.746 1.00 59.84 85 LYS A N 1
ATOM 694 C CA . LYS A 1 85 ? 22.507 3.050 -5.115 1.00 59.84 85 LYS A CA 1
ATOM 695 C C . LYS A 1 85 ? 22.020 4.368 -5.723 1.00 59.84 85 LYS A C 1
ATOM 697 O O . LYS A 1 85 ? 22.195 5.390 -5.067 1.00 59.84 85 LYS A O 1
ATOM 702 N N . GLU A 1 86 ? 21.344 4.380 -6.870 1.00 64.69 86 GLU A N 1
ATOM 703 C CA . GLU A 1 86 ? 20.873 5.630 -7.503 1.00 64.69 86 GLU A CA 1
ATOM 704 C C . GLU A 1 86 ? 19.440 5.516 -8.072 1.00 64.69 86 GLU A C 1
ATOM 706 O O . GLU A 1 86 ? 18.725 4.534 -7.812 1.00 64.69 86 GLU A O 1
ATOM 711 N N . GLU A 1 87 ? 18.981 6.559 -8.781 1.00 76.44 87 GLU A N 1
ATOM 712 C CA . GLU A 1 87 ? 17.745 6.517 -9.575 1.00 76.44 87 GLU A CA 1
ATOM 713 C C . GLU A 1 87 ? 17.757 5.300 -10.511 1.00 76.44 87 GLU A C 1
ATOM 715 O O . GLU A 1 87 ? 18.800 4.908 -11.037 1.00 76.44 87 GLU A O 1
ATOM 720 N N . LEU A 1 88 ? 16.593 4.665 -10.686 1.00 79.94 88 LEU A N 1
ATOM 721 C CA . LEU A 1 88 ? 16.485 3.498 -11.559 1.00 79.94 88 LEU A CA 1
ATOM 722 C C . LEU A 1 88 ? 16.814 3.915 -13.002 1.00 79.94 88 LEU A C 1
ATOM 724 O O . LEU A 1 88 ? 16.176 4.842 -13.505 1.00 79.94 88 LEU A O 1
ATOM 728 N N . PRO A 1 89 ? 17.768 3.248 -13.675 1.00 85.44 89 PRO A N 1
ATOM 729 C CA . PRO A 1 89 ? 18.135 3.591 -15.040 1.00 85.44 89 PRO A CA 1
ATOM 730 C C . PRO A 1 89 ? 17.042 3.174 -16.032 1.00 85.44 89 PRO A C 1
ATOM 732 O O . PRO A 1 89 ? 16.106 2.431 -15.704 1.00 85.44 89 PRO A O 1
ATOM 735 N N . ASP A 1 90 ? 17.202 3.599 -17.286 1.00 88.31 90 ASP A N 1
ATOM 736 C CA . ASP A 1 90 ? 16.375 3.090 -18.376 1.00 88.31 90 ASP A CA 1
ATOM 737 C C . ASP A 1 90 ? 16.543 1.564 -18.511 1.00 88.31 90 ASP A C 1
ATOM 739 O O . ASP A 1 90 ? 17.678 1.070 -18.559 1.00 88.31 90 ASP A O 1
ATOM 743 N N . PRO A 1 91 ? 15.433 0.803 -18.579 1.00 89.88 91 PRO A N 1
ATOM 744 C CA . PRO A 1 91 ? 15.484 -0.649 -18.658 1.00 89.88 91 PRO A CA 1
ATOM 745 C C . PRO A 1 91 ? 16.063 -1.103 -20.003 1.00 89.88 91 PRO A C 1
ATOM 747 O O . PRO A 1 91 ? 15.683 -0.595 -21.059 1.00 89.88 91 PRO A O 1
ATOM 750 N N . LYS A 1 92 ? 16.951 -2.100 -19.980 1.00 89.31 92 LYS A N 1
ATOM 751 C CA . LYS A 1 92 ? 17.616 -2.645 -21.176 1.00 89.31 92 LYS A CA 1
ATOM 752 C C . LYS A 1 92 ? 17.041 -3.991 -21.584 1.00 89.31 92 LYS A C 1
ATOM 754 O O . LYS A 1 92 ? 16.823 -4.236 -22.772 1.00 89.31 92 LYS A O 1
ATOM 759 N N . HIS A 1 93 ? 16.782 -4.871 -20.620 1.00 92.06 93 HIS A N 1
ATOM 760 C CA . HIS A 1 93 ? 16.282 -6.203 -20.910 1.00 92.06 93 HIS A CA 1
ATOM 761 C C . HIS A 1 93 ? 14.861 -6.138 -21.498 1.00 92.06 93 HIS A C 1
ATOM 763 O O . HIS A 1 93 ? 13.990 -5.490 -20.911 1.00 92.06 93 HIS A O 1
ATOM 769 N N . PRO A 1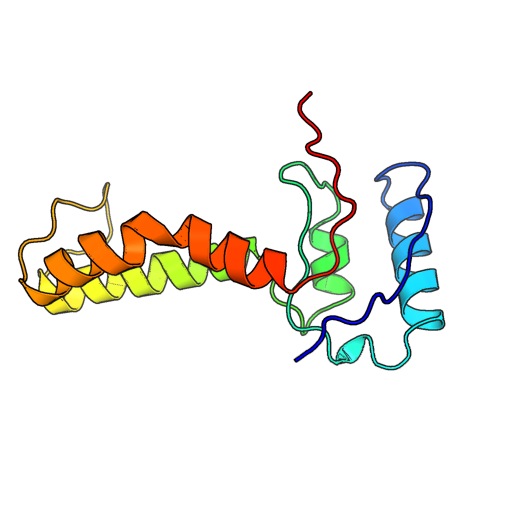 94 ? 14.550 -6.853 -22.599 1.00 91.31 94 PRO A N 1
ATOM 770 C CA . PRO A 1 94 ? 13.239 -6.784 -23.254 1.00 91.31 94 PRO A CA 1
ATOM 771 C C . PRO A 1 94 ? 12.050 -7.071 -22.324 1.00 91.31 94 PRO A C 1
ATOM 773 O O . PRO A 1 94 ? 11.010 -6.419 -22.425 1.00 91.31 94 PRO A O 1
ATOM 776 N N . LEU A 1 95 ? 12.208 -8.010 -21.380 1.00 86.44 95 LEU A N 1
ATOM 777 C CA . LEU A 1 95 ? 11.183 -8.286 -20.362 1.00 86.44 95 LEU A CA 1
ATOM 778 C C . LEU A 1 95 ? 10.998 -7.118 -19.389 1.00 86.44 95 LEU A C 1
ATOM 780 O O . LEU A 1 95 ? 9.866 -6.818 -19.020 1.00 86.44 95 LEU A O 1
ATOM 784 N N . LEU A 1 96 ? 12.082 -6.446 -18.996 1.00 88.06 96 LEU A N 1
ATOM 785 C CA . LEU A 1 96 ? 12.014 -5.310 -18.085 1.00 88.06 96 LEU A CA 1
ATOM 786 C C . LEU A 1 96 ? 11.432 -4.081 -18.790 1.00 88.06 96 LEU A C 1
ATOM 788 O O . LEU A 1 96 ? 10.558 -3.428 -18.236 1.00 88.06 96 LEU A O 1
ATOM 792 N N . VAL A 1 97 ? 11.809 -3.830 -20.048 1.00 90.56 97 VAL A N 1
ATOM 793 C CA . VAL A 1 97 ? 11.197 -2.796 -20.903 1.00 90.56 97 VAL A CA 1
ATOM 794 C C . VAL A 1 97 ? 9.690 -3.015 -21.018 1.00 90.56 97 VAL A C 1
ATOM 796 O O . VAL A 1 97 ? 8.900 -2.090 -20.821 1.00 90.56 97 VAL A O 1
ATOM 799 N N . TYR A 1 98 ? 9.270 -4.251 -21.304 1.00 87.19 98 TYR A N 1
ATOM 800 C CA . TYR A 1 98 ? 7.855 -4.599 -21.363 1.00 87.19 98 TYR A CA 1
ATOM 801 C C . TYR A 1 98 ? 7.167 -4.384 -20.010 1.00 87.19 98 TYR A C 1
ATOM 803 O O . TYR A 1 98 ? 6.090 -3.787 -19.954 1.00 87.19 98 TYR A O 1
ATOM 811 N N . PHE A 1 99 ? 7.778 -4.841 -18.919 1.00 85.62 99 PHE A N 1
ATOM 812 C CA . PHE A 1 99 ? 7.234 -4.678 -17.578 1.00 85.62 99 PHE A CA 1
ATOM 813 C C . PHE A 1 99 ? 7.088 -3.200 -17.204 1.00 85.62 99 PHE A C 1
ATOM 815 O O . PHE A 1 99 ? 6.026 -2.788 -16.754 1.00 85.62 99 PHE A O 1
ATOM 822 N N . ILE A 1 100 ? 8.095 -2.363 -17.448 1.00 88.69 100 ILE A N 1
ATOM 823 C CA . ILE A 1 100 ? 8.009 -0.932 -17.153 1.00 88.69 100 ILE A CA 1
ATOM 824 C C . ILE A 1 100 ? 6.914 -0.266 -17.990 1.00 88.69 100 ILE A C 1
ATOM 826 O O . ILE A 1 100 ? 6.063 0.441 -17.450 1.00 88.69 100 ILE A O 1
ATOM 830 N N . ARG A 1 101 ? 6.881 -0.545 -19.298 1.00 88.19 101 ARG A N 1
ATOM 831 C CA . ARG A 1 101 ? 5.949 0.098 -20.230 1.00 88.19 101 ARG A CA 1
ATOM 832 C C . ARG A 1 101 ? 4.491 -0.276 -19.996 1.00 88.19 101 ARG A C 1
ATOM 834 O O . ARG A 1 101 ? 3.633 0.587 -20.137 1.00 88.19 101 ARG A O 1
ATOM 841 N N . ASN A 1 102 ? 4.201 -1.543 -19.711 1.00 81.25 102 ASN A N 1
ATOM 842 C CA . ASN A 1 102 ? 2.822 -2.048 -19.675 1.00 81.25 102 ASN A CA 1
ATOM 843 C C . ASN A 1 102 ? 2.338 -2.337 -18.251 1.00 81.25 102 ASN A C 1
ATOM 845 O O . ASN A 1 102 ? 1.136 -2.362 -18.008 1.00 81.25 102 ASN A O 1
ATOM 849 N N . TRP A 1 103 ? 3.271 -2.579 -17.326 1.00 78.56 103 TRP A N 1
ATOM 850 C CA . TRP A 1 103 ? 2.976 -2.847 -15.929 1.00 78.56 103 TRP A CA 1
ATOM 851 C C . TRP A 1 103 ? 3.260 -1.564 -15.108 1.00 78.56 103 TRP A C 1
ATOM 853 O O . TRP A 1 103 ? 2.329 -0.861 -14.716 1.00 78.56 103 TRP A O 1
ATOM 863 N N . HIS A 1 104 ? 4.524 -1.206 -14.871 1.00 84.50 104 HIS A N 1
ATOM 864 C CA . HIS A 1 104 ? 4.893 -0.120 -13.944 1.00 84.50 104 HIS A CA 1
ATOM 865 C C . HIS A 1 104 ? 4.238 1.236 -14.263 1.00 84.50 104 HI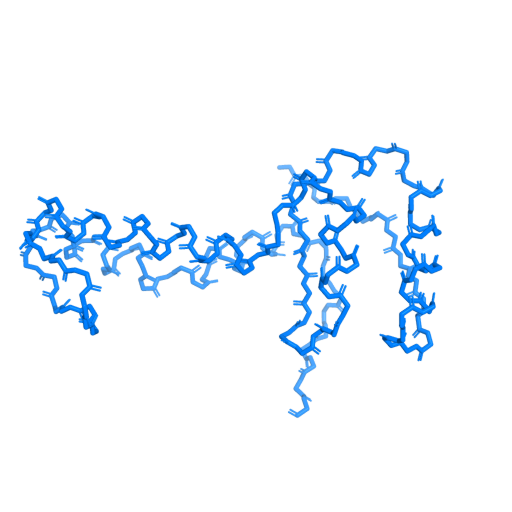S A C 1
ATOM 867 O O . HIS A 1 104 ? 3.791 1.922 -13.345 1.00 84.50 104 HIS A O 1
ATOM 873 N N . SER A 1 105 ? 4.142 1.609 -15.543 1.00 81.69 105 SER A N 1
ATOM 874 C CA . SER A 1 105 ? 3.532 2.867 -16.013 1.00 81.69 105 SER A CA 1
ATOM 875 C C . SER A 1 105 ? 2.068 3.047 -15.594 1.00 81.69 105 SER A C 1
ATOM 877 O O . SER A 1 105 ? 1.570 4.165 -15.527 1.00 81.69 105 SER A O 1
ATOM 879 N N . CYS A 1 106 ? 1.382 1.943 -15.300 1.00 68.56 106 CYS A N 1
ATOM 880 C CA . CYS A 1 106 ? -0.033 1.893 -14.960 1.00 68.56 106 CYS A CA 1
ATOM 881 C C . CYS A 1 106 ? -0.259 1.434 -13.510 1.00 68.56 106 CYS A C 1
ATOM 883 O O . CYS A 1 106 ? -1.390 1.135 -13.130 1.00 68.56 106 CYS A O 1
ATOM 885 N N . LYS A 1 107 ? 0.793 1.408 -12.673 1.00 71.19 107 LYS A N 1
ATOM 886 C CA . LYS A 1 107 ? 0.718 0.973 -11.264 1.00 71.19 107 LYS A CA 1
ATOM 887 C C . LYS A 1 107 ? -0.304 1.772 -10.451 1.00 71.19 107 LYS A C 1
ATOM 889 O O . LYS A 1 107 ? -0.985 1.220 -9.590 1.00 71.19 107 LYS A O 1
ATOM 894 N N . GLU A 1 108 ? -0.450 3.060 -10.760 1.00 60.62 108 GLU A N 1
ATOM 895 C CA . GLU A 1 108 ? -1.453 3.931 -10.146 1.00 60.62 108 GLU A CA 1
ATOM 896 C C . GLU A 1 108 ? -2.865 3.483 -10.510 1.00 60.62 108 GLU A C 1
ATOM 898 O O . GLU A 1 108 ? -3.727 3.471 -9.640 1.00 60.62 108 GLU A O 1
ATOM 903 N N . MET A 1 109 ? -3.096 3.021 -11.744 1.00 53.38 109 MET A N 1
ATOM 904 C CA . MET A 1 109 ? -4.378 2.453 -12.156 1.00 53.38 109 MET A CA 1
ATOM 905 C C . MET A 1 109 ? -4.681 1.126 -11.478 1.00 53.38 109 MET A C 1
ATOM 907 O O . MET A 1 109 ? -5.852 0.860 -11.272 1.00 53.38 109 MET A O 1
ATOM 911 N N . TRP A 1 110 ? -3.704 0.311 -11.076 1.00 52.31 110 TRP A N 1
ATOM 912 C CA . TRP A 1 110 ? -4.020 -0.875 -10.268 1.00 52.31 110 TRP A CA 1
ATOM 913 C C . TRP A 1 110 ? -4.263 -0.541 -8.811 1.00 52.31 110 TRP A C 1
ATOM 915 O O . TRP A 1 110 ? -5.182 -1.086 -8.219 1.00 52.31 110 TRP A O 1
ATOM 925 N N . ALA A 1 111 ? -3.514 0.408 -8.249 1.00 51.50 111 ALA A N 1
ATOM 926 C CA . ALA A 1 111 ? -3.829 0.947 -6.932 1.00 51.50 111 ALA A CA 1
ATOM 927 C C . ALA A 1 111 ? -5.208 1.638 -6.927 1.00 51.50 111 ALA A C 1
ATOM 929 O O . ALA A 1 111 ? -5.917 1.619 -5.927 1.00 51.50 111 ALA A O 1
ATOM 930 N N . VAL A 1 112 ? -5.617 2.250 -8.044 1.00 42.88 112 VAL A N 1
ATOM 931 C CA . VAL A 1 112 ? -6.963 2.805 -8.256 1.00 42.88 112 VAL A CA 1
ATOM 932 C C . VAL A 1 112 ? -7.989 1.715 -8.570 1.00 42.88 112 VAL A C 1
ATOM 934 O O . VAL A 1 112 ? -9.114 1.831 -8.116 1.00 42.88 112 VAL A O 1
ATOM 937 N N . TYR A 1 113 ? -7.638 0.646 -9.281 1.00 40.88 113 TYR A N 1
ATOM 938 C CA . TYR A 1 113 ? -8.527 -0.480 -9.585 1.00 40.88 113 TYR A CA 1
ATOM 939 C C . TYR A 1 113 ? -8.874 -1.258 -8.313 1.00 40.88 113 TYR A C 1
ATOM 941 O O . TYR A 1 113 ? -10.046 -1.515 -8.057 1.00 40.88 113 TYR A O 1
ATOM 949 N N . GLU A 1 114 ? -7.883 -1.526 -7.459 1.00 48.03 114 GLU A N 1
ATOM 950 C CA . GLU A 1 114 ? -8.094 -2.048 -6.105 1.00 48.03 114 GLU A CA 1
ATOM 951 C C . GLU A 1 114 ? -8.933 -1.072 -5.257 1.00 48.03 114 GLU A C 1
ATOM 953 O O . GLU A 1 114 ? -9.795 -1.505 -4.497 1.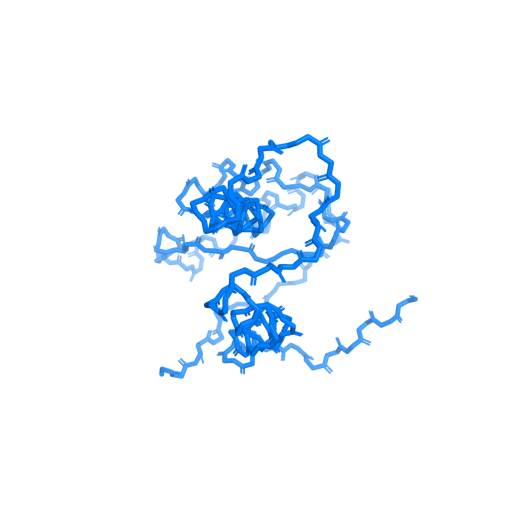00 48.03 114 GLU A O 1
ATOM 958 N N . ARG A 1 115 ? -8.781 0.253 -5.441 1.00 45.97 115 ARG A N 1
ATOM 959 C CA . ARG A 1 115 ? -9.656 1.267 -4.812 1.00 45.97 115 ARG A CA 1
ATOM 960 C C . ARG A 1 115 ? -11.064 1.346 -5.406 1.00 45.97 115 ARG A C 1
ATOM 962 O O . ARG A 1 115 ? -11.984 1.682 -4.677 1.00 45.97 115 ARG A O 1
ATOM 969 N N . GLY A 1 116 ? -11.258 1.051 -6.688 1.00 42.62 116 GLY A N 1
ATOM 970 C CA . GLY A 1 116 ? -12.554 1.139 -7.370 1.00 42.62 116 GLY A CA 1
ATOM 971 C C . GLY A 1 116 ? -13.520 0.035 -6.944 1.00 42.62 116 GLY A C 1
ATOM 972 O O . GLY A 1 116 ? -14.734 0.208 -7.017 1.00 42.62 116 GLY A O 1
ATOM 973 N N . HIS A 1 117 ? -12.984 -1.082 -6.443 1.00 44.34 117 HIS A N 1
ATOM 974 C CA . HIS A 1 117 ? -13.767 -2.144 -5.801 1.00 44.34 117 HIS A CA 1
ATOM 975 C C . HIS A 1 117 ? -13.997 -1.902 -4.306 1.00 44.34 117 HIS A C 1
ATOM 977 O O . HIS A 1 117 ? -14.780 -2.626 -3.683 1.00 44.34 117 HIS A O 1
ATOM 983 N N . LEU A 1 118 ? -13.345 -0.887 -3.731 1.00 44.09 118 LEU A N 1
ATOM 984 C CA . LEU A 1 118 ? -13.567 -0.453 -2.362 1.00 44.09 118 LEU A CA 1
ATOM 985 C C . LEU A 1 118 ? -14.624 0.655 -2.346 1.00 44.09 118 LEU A C 1
ATOM 987 O O . LEU A 1 118 ? -14.556 1.596 -3.137 1.00 44.09 118 LEU A O 1
ATOM 991 N N . PRO A 1 119 ? -15.615 0.581 -1.449 1.00 45.25 119 PRO A N 1
ATOM 992 C CA . PRO A 1 119 ? -16.583 1.654 -1.319 1.00 45.25 119 PRO A CA 1
ATOM 993 C C . PRO A 1 119 ? -15.875 2.971 -0.963 1.00 45.25 119 PRO A C 1
ATOM 995 O O . PRO A 1 119 ? -15.254 3.080 0.092 1.00 45.25 119 PRO A O 1
ATOM 998 N N . HIS A 1 120 ? -15.967 3.971 -1.840 1.00 48.03 120 HIS A N 1
ATOM 999 C CA . HIS A 1 120 ? -15.346 5.282 -1.649 1.00 48.03 120 HIS A CA 1
ATOM 1000 C C . HIS A 1 120 ? -16.400 6.393 -1.568 1.00 48.03 120 HIS A C 1
ATOM 1002 O O . HIS A 1 120 ? -17.422 6.354 -2.252 1.00 48.03 120 HIS A O 1
ATOM 1008 N N . LEU A 1 121 ? -16.128 7.426 -0.768 1.00 43.56 121 LEU A N 1
ATOM 1009 C CA . LEU A 1 121 ? -17.066 8.517 -0.463 1.00 43.56 121 LEU A CA 1
ATOM 1010 C C . LEU A 1 121 ? -17.311 9.518 -1.608 1.00 43.56 121 LEU A C 1
ATOM 1012 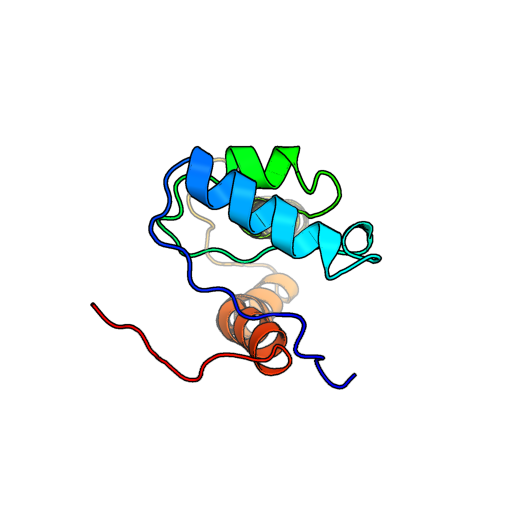O O . LEU A 1 121 ? -18.000 10.511 -1.406 1.00 43.56 121 LEU A O 1
ATOM 1016 N N . GLY A 1 122 ? -16.762 9.286 -2.805 1.00 40.78 122 GLY A N 1
ATOM 1017 C CA . GLY A 1 122 ? -17.041 10.113 -3.985 1.00 40.78 122 GLY A CA 1
ATOM 1018 C C . GLY A 1 122 ? -16.577 11.569 -3.877 1.00 40.78 122 GLY A C 1
ATOM 1019 O O . GLY A 1 122 ? -17.007 12.389 -4.680 1.00 40.78 122 GLY A O 1
ATOM 1020 N N . ASN A 1 123 ? -15.710 11.898 -2.915 1.00 43.19 123 ASN A N 1
ATOM 1021 C CA . ASN A 1 123 ? -15.220 13.256 -2.725 1.00 43.19 123 ASN A CA 1
ATOM 1022 C C . ASN A 1 123 ? -13.752 13.360 -3.173 1.00 43.19 123 ASN A C 1
ATOM 1024 O O . ASN A 1 123 ? -12.878 12.831 -2.481 1.00 43.19 123 ASN A O 1
ATOM 1028 N N . PRO A 1 124 ? -13.442 14.002 -4.313 1.00 39.34 124 PRO A N 1
ATOM 1029 C CA . PRO A 1 124 ? -12.082 14.421 -4.600 1.00 39.34 124 PRO A CA 1
ATOM 1030 C C . PRO A 1 124 ? -11.783 15.632 -3.712 1.00 39.34 124 PRO A C 1
ATOM 1032 O O . PRO A 1 124 ? -12.066 16.763 -4.087 1.00 39.34 124 PRO A O 1
ATOM 1035 N N . THR A 1 125 ? -11.249 15.422 -2.508 1.00 35.12 125 THR A N 1
ATOM 1036 C CA . THR A 1 125 ? -10.744 16.535 -1.696 1.00 35.12 125 THR A CA 1
ATOM 1037 C C . THR A 1 125 ? -9.440 17.038 -2.307 1.00 35.12 125 THR A C 1
ATOM 1039 O O . THR A 1 125 ? -8.358 16.559 -1.976 1.00 35.12 125 THR A O 1
ATOM 1042 N N . ASN A 1 126 ? -9.554 17.989 -3.232 1.00 31.86 126 ASN A N 1
ATOM 1043 C CA . ASN A 1 126 ? -8.526 18.987 -3.465 1.00 31.86 126 ASN A CA 1
ATOM 1044 C C . ASN A 1 126 ? -8.666 20.069 -2.383 1.00 31.86 126 ASN A C 1
ATOM 1046 O O . ASN A 1 126 ? -9.673 20.767 -2.318 1.00 31.86 126 ASN A O 1
ATOM 1050 N N . ASN A 1 127 ? -7.653 20.186 -1.530 1.00 35.25 127 ASN A N 1
ATOM 1051 C CA . ASN A 1 127 ? -7.312 21.470 -0.923 1.00 35.25 127 ASN A CA 1
ATOM 1052 C C . ASN A 1 127 ? -6.177 22.074 -1.744 1.00 35.25 127 ASN A C 1
ATOM 1054 O O . ASN A 1 127 ? -5.260 21.296 -2.101 1.00 35.25 127 ASN A O 1
#

Organism: Phytophthora nicotianae (NCBI:txid4792)

Radius of gyration: 18.57 Å; chains: 1; bounding box: 42×32×45 Å

InterPro domains:
  IPR048324 ZSWIM1/3, RNaseH-like domain [PF21056] (2-58)
  IPR052579 Zinc finger SWIM domain-containing protein [PTHR31569] (2-58)

pLDDT: mean 72.74, std 16.6, range [31.86, 92.06]

Secondary structure (DSSP, 8-state):
-PPPP------S-S-HHHHHHHHHHHHHH-TTGGG--EE---TT-TTHHHHHHH-TTSEEHHHHHHHHHHHHHHHHHHHH---SSSSPPPP-SHHHHHIIIIIGGGHHHHHHHHHHTS---------